Protein AF-A0A0F8YRU9-F1 (afdb_monomer)

Foldseek 3Di:
DDDDDDDPPPDDCVQKAKEWAPVVQVVLLVVVVVPDQPVHDDPVVPPPWDDDPNHTYDYDHVLCDADCVPAGRIHIDIDRCVQKDKAWDPVQDFDKDDWDDDPPDPPDTDIDTDTDMDIGGDDDDD

pLDDT: mean 72.95, std 13.26, range [42.62, 92.25]

Nearest PDB structures (foldseek):
  8ckk-assembly1_A  TM=3.551E-01  e=5.745E+00  Homo sapiens
  5tqh-assembly1_C  TM=1.933E-01  e=3.061E+00  Homo sapiens

Radius of gyration: 21.28 Å; Cα contacts (8 Å, |Δi|>4): 158; chains: 1; bounding box: 52×38×58 Å

Secondary structure (DSSP, 8-state):
---------TT-GGGEEEEE-HHHHHHHHHHHHHS--SS---GGGGSSS-EETTEEEEE-GGGGS-BTTTTBSS-EEEEETTSEEEEE-GGGS-EEPPPEEPTT-TT-EE--EE--EEEEE-----

Organism: NCBI:txid412755

Mean predicted aligned error: 13.61 Å

Structure (mmCIF, N/CA/C/O backbone):
data_AF-A0A0F8YRU9-F1
#
_entry.id   AF-A0A0F8YRU9-F1
#
loop_
_atom_site.group_PDB
_atom_site.id
_atom_site.type_symbol
_atom_site.label_atom_id
_at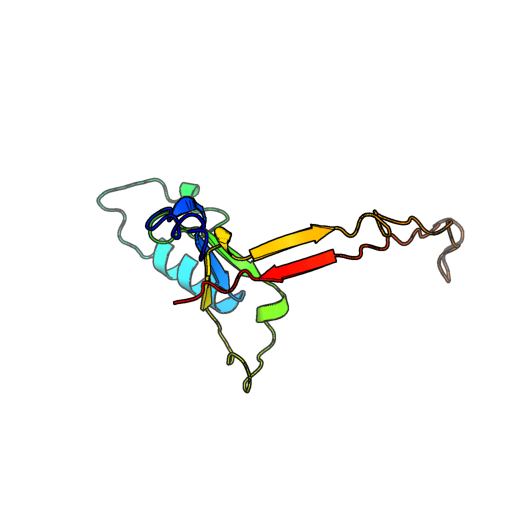om_site.label_alt_id
_atom_site.label_comp_id
_atom_site.label_asym_id
_atom_site.label_entity_id
_atom_site.label_seq_id
_atom_site.pdbx_PDB_ins_code
_atom_site.Cartn_x
_atom_site.Cartn_y
_atom_site.Cartn_z
_atom_site.occupancy
_atom_site.B_iso_or_equiv
_atom_site.auth_seq_id
_atom_site.auth_comp_id
_atom_site.auth_asym_id
_atom_site.auth_atom_id
_atom_site.pdbx_PDB_model_num
ATOM 1 N N . PRO A 1 1 ? -13.200 -18.827 -34.291 1.00 43.75 1 PRO A N 1
ATOM 2 C CA . PRO A 1 1 ? -13.722 -19.565 -33.114 1.00 43.75 1 PRO A CA 1
ATOM 3 C C . PRO A 1 1 ? -13.228 -18.870 -31.842 1.00 43.75 1 PRO A C 1
ATOM 5 O O . PRO A 1 1 ? -12.025 -18.674 -31.701 1.00 43.75 1 PRO A O 1
ATOM 8 N N . ILE A 1 2 ? -14.139 -18.414 -30.981 1.00 42.75 2 ILE A N 1
ATOM 9 C CA . ILE A 1 2 ? -13.784 -17.777 -29.705 1.00 42.75 2 ILE A CA 1
ATOM 10 C C . ILE A 1 2 ? -13.269 -18.884 -28.785 1.00 42.75 2 ILE A C 1
ATOM 12 O O . ILE A 1 2 ? -14.004 -19.816 -28.476 1.00 42.75 2 ILE A O 1
ATOM 16 N N . ILE A 1 3 ? -11.990 -18.820 -28.413 1.00 47.84 3 ILE A N 1
ATOM 17 C CA . ILE A 1 3 ? -11.388 -19.746 -27.450 1.00 47.84 3 ILE A CA 1
ATOM 18 C C . ILE A 1 3 ? -11.845 -19.285 -26.062 1.00 47.84 3 ILE A C 1
ATOM 20 O O . ILE A 1 3 ? -11.471 -18.177 -25.666 1.00 47.84 3 ILE A O 1
ATOM 24 N N . PRO A 1 4 ? -12.624 -20.080 -25.308 1.00 44.66 4 PRO A N 1
ATOM 25 C CA . PRO A 1 4 ? -12.978 -19.726 -23.942 1.00 44.66 4 PRO A CA 1
ATOM 26 C C . PRO A 1 4 ? -11.694 -19.720 -23.108 1.00 44.66 4 PRO A C 1
ATOM 28 O O . PRO A 1 4 ? -11.068 -20.763 -22.908 1.00 44.66 4 PRO A O 1
ATOM 31 N N . ARG A 1 5 ? -11.254 -18.544 -22.650 1.00 58.16 5 ARG A N 1
ATOM 32 C CA . ARG A 1 5 ? -10.272 -18.469 -21.562 1.00 58.16 5 ARG A CA 1
ATOM 33 C C . ARG A 1 5 ? -11.004 -18.673 -20.244 1.00 58.16 5 ARG A C 1
ATOM 35 O O . ARG A 1 5 ? -12.179 -18.338 -20.132 1.00 58.16 5 ARG A O 1
ATOM 42 N N . LYS A 1 6 ? -10.292 -19.278 -19.289 1.00 49.91 6 LYS A N 1
ATOM 43 C CA . LYS A 1 6 ? -10.778 -19.638 -17.955 1.00 49.91 6 LYS A CA 1
ATOM 44 C C . LYS A 1 6 ? -11.600 -18.483 -17.376 1.00 49.91 6 LYS A C 1
ATOM 46 O O . LYS A 1 6 ? -11.040 -17.427 -17.104 1.00 49.91 6 LYS A O 1
ATOM 51 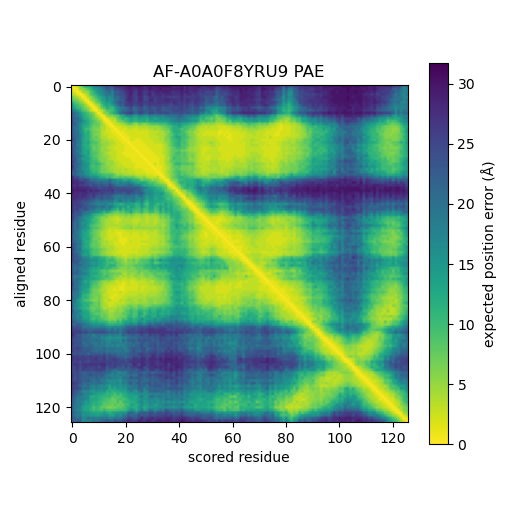N N . VAL A 1 7 ? -12.903 -18.725 -17.245 1.00 51.38 7 VAL A N 1
ATOM 52 C CA . VAL A 1 7 ? -13.850 -17.867 -16.533 1.00 51.38 7 VAL A CA 1
ATOM 53 C C . VAL A 1 7 ? -13.267 -17.595 -15.153 1.00 51.38 7 VAL A C 1
ATOM 55 O O . VAL A 1 7 ? -12.739 -18.517 -14.520 1.00 51.38 7 VAL A O 1
ATOM 58 N N . ASP A 1 8 ? -13.300 -16.327 -14.759 1.00 53.22 8 ASP A N 1
ATOM 59 C CA . ASP A 1 8 ? -12.801 -15.807 -13.494 1.00 53.22 8 ASP A CA 1
ATOM 60 C C . ASP A 1 8 ? -13.057 -16.792 -12.354 1.00 53.22 8 ASP A C 1
ATOM 62 O O . ASP A 1 8 ? -14.163 -17.310 -12.203 1.00 53.22 8 ASP A O 1
ATOM 66 N N . ASN A 1 9 ? -12.016 -17.103 -11.577 1.00 53.78 9 ASN A N 1
ATOM 67 C CA . ASN A 1 9 ? -12.139 -17.990 -10.424 1.00 53.78 9 ASN A CA 1
ATOM 68 C C . ASN A 1 9 ? -13.140 -17.316 -9.461 1.00 53.78 9 ASN A C 1
ATOM 70 O O . ASN A 1 9 ? -12.768 -16.315 -8.846 1.00 53.78 9 ASN A O 1
ATOM 74 N N . PRO A 1 10 ? -14.396 -17.791 -9.327 1.00 52.44 10 PRO A N 1
ATOM 75 C CA . PRO A 1 10 ? -15.474 -16.922 -8.852 1.00 52.44 10 PRO A CA 1
ATOM 76 C C . PRO A 1 10 ? -15.343 -16.518 -7.381 1.00 52.44 10 PRO A C 1
ATOM 78 O O . PRO A 1 10 ? -16.050 -15.630 -6.919 1.00 52.44 10 PRO A O 1
ATOM 81 N N . THR A 1 11 ? -14.473 -17.170 -6.611 1.00 55.56 11 THR A N 1
ATOM 82 C CA . THR A 1 11 ? -14.506 -17.080 -5.149 1.00 55.56 11 THR A CA 1
ATOM 83 C C . THR A 1 11 ? -13.171 -17.471 -4.525 1.00 55.56 11 THR A C 1
ATOM 85 O O . THR A 1 11 ? -13.101 -18.426 -3.752 1.00 55.56 11 THR A O 1
ATOM 88 N N . ASN A 1 12 ? -12.093 -16.747 -4.829 1.00 57.72 12 ASN A N 1
ATOM 89 C CA . ASN A 1 12 ? -10.917 -16.790 -3.963 1.00 57.72 12 ASN A CA 1
ATOM 90 C C . ASN A 1 12 ? -10.726 -15.456 -3.234 1.00 57.72 12 ASN A C 1
ATOM 92 O O . ASN A 1 12 ? -9.926 -14.611 -3.629 1.00 57.72 12 ASN A O 1
ATOM 96 N N . MET A 1 13 ? -11.457 -15.280 -2.125 1.00 60.78 13 MET A N 1
ATOM 97 C CA . MET A 1 13 ? -11.299 -14.114 -1.241 1.00 60.78 13 MET A CA 1
ATOM 98 C C . MET A 1 13 ? -9.858 -13.971 -0.719 1.00 60.78 13 MET A C 1
ATOM 100 O O . MET A 1 13 ? -9.468 -12.880 -0.305 1.00 60.78 13 MET A O 1
ATOM 104 N N . HIS A 1 14 ? -9.031 -15.026 -0.789 1.00 66.56 14 HIS A N 1
ATOM 105 C CA . HIS A 1 14 ? -7.626 -14.964 -0.387 1.00 66.56 14 HIS A CA 1
ATOM 106 C C . HIS A 1 14 ? -6.775 -14.003 -1.224 1.00 66.56 14 HIS A C 1
ATOM 108 O O . HIS A 1 14 ? -5.741 -13.568 -0.713 1.00 66.56 14 HIS A O 1
ATOM 114 N N . ASN A 1 15 ? -7.192 -13.626 -2.439 1.00 78.38 15 ASN A N 1
ATOM 115 C CA . ASN A 1 15 ? -6.465 -12.672 -3.289 1.00 78.38 15 ASN A CA 1
ATOM 116 C C . ASN A 1 15 ? -7.080 -11.269 -3.303 1.00 78.38 15 ASN A C 1
ATOM 118 O O . ASN A 1 15 ? -6.526 -10.355 -3.911 1.00 78.38 15 ASN A O 1
ATOM 122 N N . PHE A 1 16 ? -8.172 -11.054 -2.571 1.00 84.38 16 PHE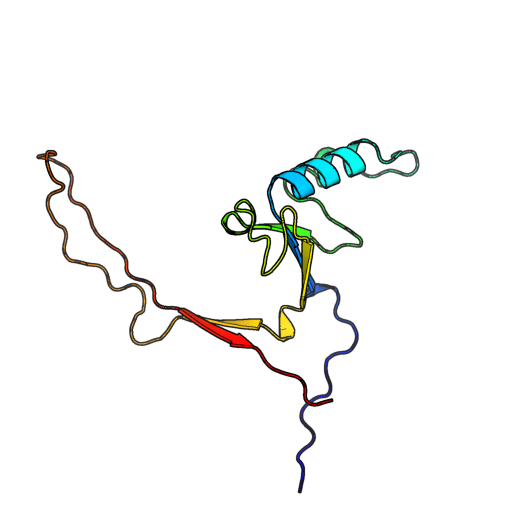 A N 1
ATOM 123 C CA . PHE A 1 16 ? -8.717 -9.720 -2.375 1.00 84.38 16 PHE A CA 1
ATOM 124 C C . PHE A 1 16 ? -7.926 -8.970 -1.301 1.00 84.38 16 PHE A C 1
ATOM 126 O O . PHE A 1 16 ? -7.501 -9.561 -0.304 1.00 84.38 16 PHE A O 1
ATOM 133 N N . ARG A 1 17 ? -7.693 -7.673 -1.490 1.00 87.00 17 ARG A N 1
ATOM 134 C CA . ARG A 1 17 ? -6.984 -6.813 -0.532 1.00 87.00 17 ARG A CA 1
ATOM 135 C C . ARG A 1 17 ? -7.683 -5.465 -0.433 1.00 87.00 17 ARG A C 1
ATOM 137 O O . ARG A 1 17 ? -8.127 -4.925 -1.444 1.00 87.00 17 ARG A O 1
ATOM 144 N N . PHE A 1 18 ? -7.744 -4.918 0.780 1.00 90.69 18 PHE A N 1
ATOM 145 C CA . PHE A 1 18 ? -8.191 -3.545 0.985 1.00 90.69 18 PHE A CA 1
ATOM 146 C C . PHE A 1 18 ? -6.991 -2.604 1.068 1.00 90.69 18 PHE A C 1
ATOM 148 O O . PHE A 1 18 ? -6.011 -2.923 1.737 1.00 90.69 18 PHE A O 1
ATOM 155 N N . PHE A 1 19 ? -7.076 -1.440 0.435 1.00 91.06 19 PHE A N 1
ATOM 156 C CA . PHE A 1 19 ? -6.060 -0.392 0.465 1.00 91.06 19 PHE A CA 1
ATOM 157 C C . PHE A 1 19 ? -6.687 0.913 0.931 1.00 91.06 19 PHE A C 1
ATOM 159 O O . PHE A 1 19 ? -7.752 1.302 0.456 1.00 91.06 19 PHE A O 1
ATOM 166 N N . THR A 1 20 ? -6.038 1.582 1.877 1.00 92.25 20 THR A N 1
ATOM 167 C CA . THR A 1 20 ? -6.591 2.786 2.496 1.00 92.25 20 THR A CA 1
ATOM 168 C C . THR A 1 20 ? -5.501 3.702 3.041 1.00 92.25 20 THR A C 1
ATOM 170 O O . THR A 1 20 ? -4.333 3.319 3.173 1.00 92.25 20 THR A O 1
ATOM 173 N N . ASN A 1 21 ? -5.897 4.919 3.396 1.00 91.75 21 ASN A N 1
ATOM 174 C CA . ASN A 1 21 ? -5.043 5.896 4.056 1.00 91.75 21 ASN A CA 1
ATOM 175 C C . ASN A 1 21 ? -4.853 5.631 5.570 1.00 91.75 21 ASN A C 1
ATOM 177 O O . ASN A 1 21 ? -5.442 4.720 6.165 1.00 91.75 21 ASN A O 1
ATOM 181 N N . ALA A 1 22 ? -4.004 6.430 6.221 1.00 89.81 22 ALA A N 1
ATOM 182 C CA . ALA A 1 22 ? -3.691 6.274 7.641 1.00 89.81 22 ALA A CA 1
ATOM 183 C C . ALA A 1 22 ? -4.888 6.558 8.566 1.00 89.81 22 ALA A C 1
ATOM 185 O O . ALA A 1 22 ? -5.016 5.906 9.608 1.00 89.81 22 ALA A O 1
ATOM 186 N N . ALA A 1 23 ? -5.746 7.519 8.207 1.00 89.88 23 ALA A N 1
ATOM 187 C CA . ALA A 1 23 ? -6.880 7.943 9.025 1.00 89.88 23 ALA A CA 1
ATOM 188 C C . ALA A 1 23 ? -7.917 6.820 9.155 1.00 89.88 23 ALA A C 1
ATOM 190 O O . ALA A 1 23 ? -8.230 6.386 10.268 1.00 89.88 23 ALA A O 1
ATOM 191 N N . ILE A 1 24 ? -8.354 6.258 8.028 1.00 88.62 24 ILE A N 1
ATOM 192 C CA . ILE A 1 24 ? -9.288 5.130 7.995 1.00 88.62 24 ILE A CA 1
ATOM 193 C C . ILE A 1 24 ? -8.691 3.902 8.679 1.00 88.62 24 ILE A C 1
ATOM 195 O O . ILE A 1 24 ? -9.358 3.281 9.506 1.00 88.62 24 ILE A O 1
ATOM 199 N N . ARG A 1 25 ? -7.412 3.577 8.436 1.00 87.62 25 ARG A N 1
ATOM 200 C CA . ARG A 1 25 ? -6.761 2.446 9.118 1.00 87.62 25 ARG A CA 1
ATOM 201 C C . ARG A 1 25 ? -6.761 2.615 10.639 1.00 87.62 25 ARG A C 1
ATOM 203 O O . ARG A 1 25 ? -6.993 1.647 11.364 1.00 87.62 25 ARG A O 1
ATOM 210 N N . ARG A 1 26 ? -6.511 3.828 11.144 1.00 87.50 26 ARG A N 1
ATOM 211 C CA . ARG A 1 26 ? -6.571 4.125 12.584 1.00 87.50 26 ARG A CA 1
ATOM 212 C C . ARG A 1 26 ? -7.988 3.954 13.127 1.00 87.50 26 ARG A C 1
ATOM 214 O O . ARG A 1 26 ? -8.146 3.362 14.192 1.00 87.50 26 ARG A O 1
ATOM 221 N N . ASN A 1 27 ? -8.993 4.415 12.388 1.00 88.00 27 ASN A N 1
ATOM 222 C CA . ASN A 1 27 ? -10.395 4.282 12.773 1.00 88.00 27 ASN A CA 1
ATOM 223 C C . ASN A 1 27 ? -10.833 2.812 12.811 1.00 88.00 27 ASN A C 1
ATOM 225 O O . ASN A 1 27 ? -11.401 2.386 13.811 1.00 88.00 27 ASN A O 1
ATOM 229 N N . ILE A 1 28 ? -10.483 2.010 11.798 1.00 86.12 28 ILE A N 1
ATOM 230 C CA . ILE A 1 28 ? -10.758 0.563 11.767 1.00 86.12 28 ILE A CA 1
ATOM 231 C C . ILE A 1 28 ? -10.090 -0.139 12.953 1.00 86.12 28 ILE A C 1
ATOM 233 O O . ILE A 1 28 ? -10.743 -0.899 13.661 1.00 86.12 28 ILE A O 1
ATOM 237 N N . ASN A 1 29 ? -8.821 0.160 13.239 1.00 81.06 29 ASN A N 1
ATOM 238 C CA . ASN A 1 29 ? -8.147 -0.375 14.426 1.00 81.06 29 ASN A CA 1
ATOM 239 C C . ASN A 1 29 ? -8.848 0.034 15.731 1.00 81.06 29 ASN A C 1
ATOM 241 O O . ASN A 1 29 ? -8.941 -0.760 16.665 1.00 81.06 29 ASN A O 1
ATOM 245 N N . GLY A 1 30 ? -9.346 1.269 15.807 1.00 81.50 30 GLY A N 1
ATOM 246 C CA . GLY A 1 30 ? -10.139 1.747 16.937 1.00 81.50 30 GLY A CA 1
ATOM 247 C C . GLY A 1 30 ? -11.461 0.993 17.095 1.00 81.50 30 GLY A C 1
ATOM 248 O O . GLY A 1 30 ? -11.839 0.677 18.220 1.00 81.50 30 GLY A O 1
ATOM 249 N N . LEU A 1 31 ? -12.140 0.674 15.990 1.00 82.06 31 LEU A N 1
ATOM 250 C CA . LEU A 1 31 ? -13.374 -0.116 15.982 1.00 82.06 31 LEU A CA 1
ATOM 251 C C . LEU A 1 31 ? -13.119 -1.567 16.393 1.00 82.06 31 LEU A C 1
ATOM 253 O O . LEU A 1 31 ? -13.840 -2.081 17.238 1.00 82.06 31 LEU A O 1
ATOM 257 N N . LEU A 1 32 ? -12.061 -2.195 15.874 1.00 76.62 32 LEU A N 1
ATOM 258 C CA . LEU A 1 32 ? -11.672 -3.557 16.252 1.00 76.62 32 LEU A CA 1
ATOM 259 C C . LEU A 1 32 ? -11.352 -3.658 17.747 1.00 76.62 32 LEU A C 1
ATOM 261 O O . LEU A 1 32 ? -11.828 -4.565 18.418 1.00 76.62 32 LEU A O 1
ATOM 265 N N . ARG A 1 33 ? -10.635 -2.676 18.307 1.00 73.69 33 ARG A N 1
ATOM 266 C CA . ARG A 1 33 ? -10.372 -2.605 19.757 1.00 73.69 33 ARG A CA 1
ATOM 267 C C . ARG A 1 33 ? -11.628 -2.455 20.611 1.00 73.69 33 ARG A C 1
ATOM 269 O O . ARG A 1 33 ? -11.597 -2.792 21.787 1.00 73.69 33 ARG A O 1
ATOM 276 N N . LYS A 1 34 ? -12.691 -1.878 20.050 1.0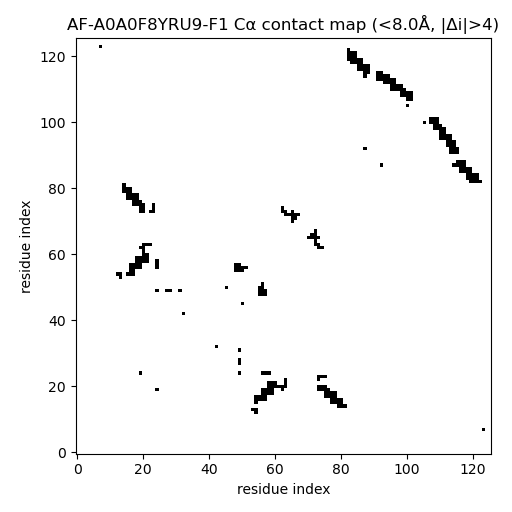0 76.81 34 LYS A N 1
ATOM 277 C CA . LYS A 1 34 ? -13.984 -1.699 20.721 1.00 76.81 34 LYS A CA 1
ATOM 278 C C . LYS A 1 34 ? -14.956 -2.845 20.439 1.00 76.81 34 LYS A C 1
ATOM 280 O O . LYS A 1 34 ? -16.031 -2.852 21.034 1.00 76.81 34 LYS A O 1
ATOM 285 N N . SER A 1 35 ? -14.623 -3.766 19.531 1.00 70.69 35 SER A N 1
ATOM 286 C CA . SER A 1 35 ? -15.460 -4.934 19.275 1.00 70.69 35 SER A CA 1
ATOM 287 C C . SER A 1 35 ? -15.429 -5.843 20.505 1.00 70.69 35 SER A C 1
ATOM 289 O O . SER A 1 35 ? -14.365 -6.116 21.054 1.00 70.69 35 SER A O 1
ATOM 291 N N . ASP A 1 36 ? -16.615 -6.190 21.005 1.00 60.28 36 ASP A N 1
ATOM 292 C CA . ASP A 1 36 ? -16.792 -6.920 22.261 1.00 60.28 36 ASP A CA 1
ATOM 293 C C . ASP A 1 36 ? -16.320 -8.373 22.084 1.00 60.28 36 ASP A C 1
ATOM 295 O O . ASP A 1 36 ? -16.941 -9.161 21.373 1.00 60.28 36 ASP A O 1
ATOM 299 N N . ASP A 1 37 ? -15.207 -8.714 22.732 1.00 59.00 37 ASP A N 1
ATOM 300 C CA . ASP A 1 37 ? -14.468 -9.976 22.585 1.00 59.00 37 ASP A C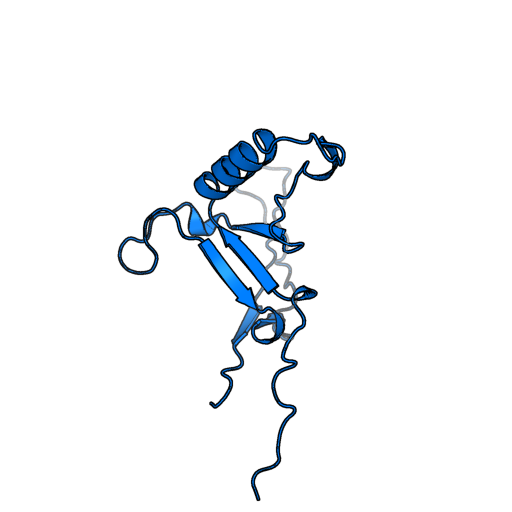A 1
ATOM 301 C C . ASP A 1 37 ? -15.056 -11.120 23.446 1.00 59.00 37 ASP A C 1
ATOM 303 O O . ASP A 1 37 ? -14.377 -12.096 23.769 1.00 59.00 37 ASP A O 1
ATOM 307 N N . ARG A 1 38 ? -16.338 -11.030 23.849 1.00 56.97 38 ARG A N 1
ATOM 308 C CA . ARG A 1 38 ? -17.031 -12.028 24.703 1.00 56.97 38 ARG A CA 1
ATOM 309 C C . ARG A 1 38 ? -17.103 -13.444 24.112 1.00 56.97 38 ARG A C 1
ATOM 311 O O . ARG A 1 38 ? -17.526 -14.367 24.803 1.00 56.97 38 ARG A O 1
ATOM 318 N N . ILE A 1 39 ? -16.680 -13.631 22.867 1.00 51.84 39 ILE A N 1
ATOM 319 C CA . ILE A 1 39 ? -16.499 -14.923 22.200 1.00 51.84 39 ILE A CA 1
ATOM 320 C C . ILE A 1 39 ? -15.143 -14.827 21.487 1.00 51.84 39 ILE A C 1
ATOM 322 O O . ILE A 1 39 ? -15.057 -14.307 20.382 1.00 51.84 39 ILE A O 1
ATOM 326 N N . GLY A 1 40 ? -14.067 -15.174 22.193 1.00 46.00 40 GLY A N 1
ATOM 327 C CA . GLY A 1 40 ? -12.783 -14.499 21.989 1.00 46.00 40 GLY A CA 1
ATOM 328 C C . GLY A 1 40 ? -11.976 -14.817 20.727 1.00 46.00 40 GLY A C 1
ATOM 329 O O . GLY A 1 40 ? -12.138 -15.853 20.088 1.00 46.00 40 GLY A O 1
ATOM 330 N N . SER A 1 41 ? -10.980 -13.964 20.471 1.00 49.38 41 SER A N 1
ATOM 331 C CA . SER A 1 41 ? -9.585 -14.370 20.254 1.00 49.38 41 SER A CA 1
ATOM 332 C C . SER A 1 41 ? -8.658 -13.183 20.538 1.00 49.38 41 SER A C 1
ATOM 334 O O . SER A 1 41 ? -8.871 -12.115 19.977 1.00 49.38 41 SER A O 1
ATOM 336 N N . ASP A 1 42 ? -7.623 -13.420 21.347 1.00 51.78 42 ASP A N 1
ATOM 337 C CA . ASP A 1 42 ? -6.495 -12.542 21.695 1.00 51.78 42 ASP A CA 1
ATOM 338 C C . ASP A 1 42 ? -6.314 -11.260 20.843 1.00 51.78 42 ASP A C 1
ATOM 340 O O . ASP A 1 42 ? -5.951 -11.308 19.662 1.00 51.78 42 ASP A O 1
ATOM 344 N N . LEU A 1 43 ? -6.474 -10.099 21.494 1.00 54.41 43 LEU A N 1
ATOM 345 C CA . LEU A 1 43 ? -6.224 -8.749 20.969 1.00 54.41 43 LEU A CA 1
ATOM 346 C C . LEU A 1 43 ? -4.827 -8.585 20.335 1.00 54.41 43 LEU A C 1
ATOM 348 O O . LEU A 1 43 ? -4.647 -7.726 19.465 1.00 54.41 43 LEU A O 1
ATOM 352 N N . ALA A 1 44 ? -3.838 -9.401 20.723 1.00 54.41 44 ALA A N 1
ATOM 353 C CA . ALA A 1 44 ? -2.502 -9.388 20.131 1.00 54.41 44 ALA A CA 1
ATOM 354 C C . ALA A 1 44 ? -2.483 -9.867 18.668 1.00 54.41 44 ALA A C 1
ATOM 356 O O . ALA A 1 44 ? -1.616 -9.442 17.901 1.00 54.41 44 ALA A O 1
ATOM 357 N N . LYS A 1 45 ? -3.462 -10.676 18.236 1.00 54.91 45 LYS A N 1
ATOM 358 C CA . LYS A 1 45 ? -3.575 -11.172 16.851 1.00 54.91 45 LYS A CA 1
ATOM 359 C C . LYS A 1 45 ? -3.878 -10.063 15.838 1.00 54.91 45 LYS A C 1
ATOM 361 O O . LYS A 1 45 ? -3.554 -10.198 14.660 1.00 54.91 45 LYS A O 1
ATOM 366 N N . TYR A 1 46 ? -4.457 -8.952 16.291 1.00 54.69 46 TYR A N 1
ATOM 367 C CA . TYR A 1 46 ? -4.739 -7.773 15.465 1.00 54.69 46 TYR A CA 1
ATOM 368 C C . TYR A 1 46 ? -3.610 -6.732 15.504 1.00 54.69 46 TYR A C 1
ATOM 370 O O . TYR A 1 46 ? -3.738 -5.644 14.936 1.00 54.69 46 TYR A O 1
ATOM 378 N N . SER A 1 47 ? -2.495 -7.034 16.180 1.00 57.03 47 SER A N 1
ATOM 379 C CA . SER A 1 47 ? -1.352 -6.131 16.251 1.00 57.03 47 SER A CA 1
ATOM 380 C C . SER A 1 47 ? -0.652 -6.057 14.897 1.00 57.03 47 SER A C 1
ATOM 382 O O . SER A 1 47 ? -0.090 -7.028 14.398 1.00 57.03 47 SER A O 1
ATOM 384 N N . GLY A 1 48 ? -0.692 -4.876 14.286 1.00 64.38 48 GLY A N 1
ATOM 385 C CA . GLY A 1 48 ? 0.077 -4.557 13.088 1.00 64.38 48 GLY A CA 1
ATOM 386 C C . GLY A 1 48 ? -0.752 -4.442 11.814 1.00 64.38 48 GLY A C 1
ATOM 387 O O . GLY A 1 48 ? -0.498 -3.515 11.050 1.00 64.38 48 GLY A O 1
ATOM 388 N N . VAL A 1 49 ? -1.777 -5.268 11.578 1.00 75.25 49 VAL A N 1
ATOM 389 C CA . VAL A 1 49 ? -2.618 -5.179 10.364 1.00 75.25 49 VAL A CA 1
ATOM 390 C C . VAL A 1 49 ? -4.085 -5.476 10.702 1.00 75.25 49 VAL A C 1
ATOM 392 O O . VAL A 1 49 ? -4.374 -6.582 11.153 1.00 75.25 49 VAL A O 1
ATOM 395 N N . PRO A 1 50 ? -5.021 -4.528 10.489 1.00 78.94 50 PRO A N 1
ATOM 396 C CA . PRO A 1 50 ? -6.440 -4.810 10.658 1.00 78.94 50 PRO A CA 1
ATOM 397 C C . PRO A 1 50 ? -6.923 -5.792 9.587 1.00 78.94 50 PRO A C 1
ATOM 399 O O . PRO A 1 50 ? -6.605 -5.636 8.408 1.00 78.94 50 PRO A O 1
ATOM 402 N N . PHE A 1 51 ? -7.725 -6.773 9.995 1.00 79.12 51 PHE A N 1
ATOM 403 C CA . PHE A 1 51 ? -8.390 -7.712 9.093 1.00 79.12 51 PHE A CA 1
ATOM 404 C C . PHE A 1 51 ? -9.900 -7.508 9.150 1.00 79.12 51 PHE A C 1
ATOM 406 O O . PHE A 1 51 ? -10.465 -7.306 10.223 1.00 79.12 51 PHE A O 1
ATOM 413 N N . TYR A 1 52 ? -10.556 -7.617 7.999 1.00 77.44 52 TYR A N 1
ATOM 414 C CA . TYR A 1 52 ? -12.009 -7.652 7.883 1.00 77.44 52 TYR A CA 1
ATOM 415 C C . TYR A 1 52 ? -12.408 -8.889 7.079 1.00 77.44 52 TYR A C 1
ATOM 417 O O . TYR A 1 52 ? -11.941 -9.063 5.958 1.00 77.44 52 TYR A O 1
ATOM 425 N N . GLN A 1 53 ? -13.214 -9.782 7.665 1.00 76.88 53 GLN A N 1
ATOM 426 C CA . GLN A 1 53 ? -13.616 -11.059 7.044 1.00 76.88 53 GLN A CA 1
ATOM 427 C C . GLN A 1 53 ? -12.435 -11.890 6.494 1.00 76.88 53 GLN A C 1
ATOM 429 O O . GLN A 1 53 ? -12.522 -12.512 5.440 1.00 76.88 53 GLN A O 1
ATOM 434 N N . GLY A 1 54 ? -11.296 -11.878 7.194 1.00 75.25 54 GLY A N 1
ATOM 435 C CA . GLY A 1 54 ? -10.080 -12.586 6.769 1.00 75.25 54 GLY A CA 1
ATOM 436 C C . GLY A 1 54 ? -9.261 -11.882 5.676 1.00 75.25 54 GLY A C 1
ATOM 437 O O . GLY A 1 54 ? -8.195 -12.375 5.313 1.00 75.25 54 GLY A O 1
ATOM 438 N N . ILE A 1 55 ? -9.700 -10.716 5.193 1.00 83.06 55 ILE A N 1
ATOM 439 C CA . ILE A 1 55 ? -8.983 -9.893 4.214 1.00 83.06 55 ILE A CA 1
ATOM 440 C C . ILE A 1 55 ? -8.185 -8.804 4.947 1.00 83.06 55 ILE A C 1
ATOM 442 O O . ILE A 1 55 ? -8.759 -8.079 5.768 1.00 83.06 55 ILE A O 1
ATOM 446 N N . PRO A 1 56 ? -6.878 -8.643 4.672 1.00 85.62 56 PRO A N 1
ATOM 447 C CA . PRO A 1 56 ? -6.085 -7.593 5.295 1.00 85.62 56 PRO A CA 1
ATOM 448 C C . PRO A 1 56 ? -6.409 -6.215 4.708 1.00 85.62 56 PRO A C 1
ATOM 450 O O . PRO A 1 56 ? -6.568 -6.049 3.494 1.00 85.62 56 PRO A O 1
ATOM 453 N N . VAL A 1 57 ? -6.425 -5.218 5.589 1.00 88.12 57 VAL A N 1
ATOM 454 C CA . VAL A 1 57 ? -6.514 -3.799 5.248 1.00 88.12 57 VAL A CA 1
ATOM 455 C C . VAL A 1 57 ? -5.116 -3.189 5.291 1.00 88.12 57 VAL A C 1
ATOM 457 O O . VAL A 1 57 ? -4.501 -3.025 6.348 1.00 88.12 57 VAL A O 1
ATOM 460 N N . LEU A 1 58 ? -4.606 -2.863 4.110 1.00 89.25 58 LEU A N 1
ATOM 461 C CA . LEU A 1 58 ? -3.267 -2.354 3.873 1.00 89.25 58 LEU A CA 1
ATOM 462 C C . LEU A 1 58 ? -3.259 -0.828 3.819 1.00 89.25 58 LEU A C 1
ATOM 464 O O . LEU A 1 58 ? -4.181 -0.176 3.331 1.00 89.25 58 LEU A O 1
ATOM 468 N N . TYR A 1 59 ? -2.168 -0.264 4.319 1.00 89.94 59 TYR A N 1
ATOM 469 C CA . TYR A 1 59 ? -1.922 1.168 4.284 1.00 89.94 59 TYR A CA 1
ATOM 470 C C . TYR A 1 59 ? -1.110 1.550 3.053 1.00 89.94 59 TYR A C 1
ATOM 472 O O . TYR A 1 59 ? -0.074 0.939 2.789 1.00 89.94 59 TYR A O 1
ATOM 480 N N . VAL A 1 60 ? -1.542 2.603 2.363 1.00 89.19 60 VAL A N 1
ATOM 481 C CA . VAL A 1 60 ? -0.830 3.184 1.223 1.00 89.19 60 VAL A CA 1
ATOM 482 C C . VAL A 1 60 ? -0.593 4.665 1.495 1.00 89.19 60 VAL A C 1
ATOM 484 O O . VAL A 1 60 ? -1.538 5.434 1.644 1.00 89.19 60 VAL A O 1
ATOM 487 N N . GLN A 1 61 ? 0.676 5.077 1.541 1.00 87.75 61 GLN A N 1
ATOM 488 C CA . GLN A 1 61 ? 1.050 6.460 1.861 1.00 87.75 61 GLN A CA 1
ATOM 489 C C . GLN A 1 61 ? 0.520 7.474 0.841 1.00 87.75 61 GLN A C 1
ATOM 491 O O . GLN A 1 61 ? 0.136 8.572 1.234 1.00 87.75 61 GLN A O 1
ATOM 496 N N . ALA A 1 62 ? 0.456 7.098 -0.440 1.00 85.75 62 ALA A N 1
ATOM 497 C CA . ALA A 1 62 ? -0.068 7.955 -1.505 1.00 85.75 62 ALA A CA 1
ATOM 498 C C . ALA A 1 62 ? -1.532 8.373 -1.268 1.00 85.75 62 ALA A C 1
ATOM 500 O O . ALA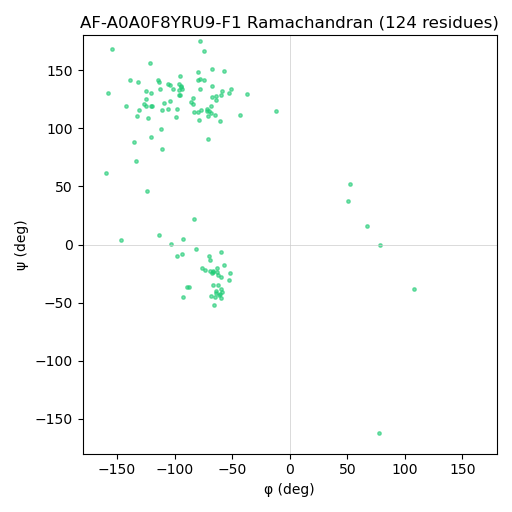 A 1 62 ? -1.921 9.465 -1.659 1.00 85.75 62 ALA A O 1
ATOM 501 N N . LEU A 1 63 ? -2.315 7.551 -0.558 1.00 87.00 63 LEU A N 1
ATOM 502 C CA . LEU A 1 63 ? -3.726 7.822 -0.264 1.00 87.00 63 LEU A CA 1
ATOM 503 C C . LEU A 1 63 ? -3.937 8.781 0.918 1.00 87.00 63 LEU A C 1
ATOM 505 O O . LEU A 1 63 ? -5.073 9.116 1.234 1.00 87.00 63 LEU A O 1
ATOM 509 N N . ASN A 1 64 ? -2.875 9.214 1.608 1.00 85.56 64 ASN A N 1
ATOM 510 C CA . ASN A 1 64 ? -3.004 10.233 2.658 1.00 85.56 64 ASN A CA 1
ATOM 511 C C . ASN A 1 64 ? -3.247 11.633 2.095 1.00 85.56 64 ASN A C 1
ATOM 513 O O . ASN A 1 64 ? -3.711 12.505 2.826 1.00 85.56 64 ASN A O 1
ATOM 517 N N . THR A 1 65 ? -2.884 11.860 0.834 1.00 85.44 65 THR A N 1
ATOM 518 C CA . THR A 1 65 ? -3.142 13.127 0.161 1.00 85.44 65 THR A CA 1
ATOM 519 C C . THR A 1 65 ? -4.544 13.073 -0.422 1.00 85.44 65 THR A C 1
ATOM 521 O O . THR A 1 65 ? -4.850 12.178 -1.215 1.00 85.44 65 THR A O 1
ATOM 524 N N . ALA A 1 66 ? -5.386 14.022 -0.019 1.00 78.75 66 ALA A N 1
ATOM 525 C CA . ALA A 1 66 ? -6.723 14.162 -0.571 1.00 78.75 66 ALA A CA 1
ATOM 526 C C . ALA A 1 66 ? -6.630 14.508 -2.061 1.00 78.75 66 ALA A C 1
ATOM 528 O O . ALA A 1 66 ? -5.959 15.470 -2.435 1.00 78.75 66 ALA A O 1
ATOM 529 N N . ASP A 1 67 ? -7.327 13.733 -2.881 1.00 79.56 67 ASP A N 1
ATOM 530 C CA . ASP A 1 67 ? -7.624 14.064 -4.270 1.00 79.56 67 ASP A CA 1
ATOM 531 C C . ASP A 1 67 ? -9.143 14.092 -4.375 1.00 79.56 67 ASP A C 1
ATOM 533 O O . ASP A 1 67 ? -9.803 13.061 -4.536 1.00 79.56 67 ASP A O 1
ATOM 537 N N . THR A 1 68 ? -9.706 15.283 -4.182 1.00 79.88 68 THR A N 1
ATOM 538 C CA . THR A 1 68 ? -11.157 15.480 -4.120 1.00 79.88 68 THR A CA 1
ATOM 539 C 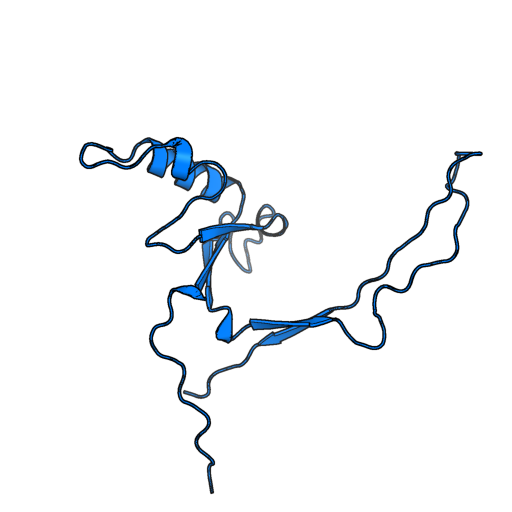C . THR A 1 68 ? -11.859 15.121 -5.418 1.00 79.88 68 THR A C 1
ATOM 541 O O . THR A 1 68 ? -13.040 14.786 -5.373 1.00 79.88 68 THR A O 1
ATOM 544 N N . ASP A 1 69 ? -11.144 15.155 -6.539 1.00 81.25 69 ASP A N 1
ATOM 545 C CA . ASP A 1 69 ? -11.727 14.959 -7.859 1.00 81.25 69 ASP A CA 1
ATOM 546 C C . ASP A 1 69 ? -11.740 13.474 -8.239 1.00 81.25 69 ASP A C 1
ATOM 548 O O . ASP A 1 69 ? -12.708 12.995 -8.830 1.00 81.25 69 ASP A O 1
ATOM 552 N N . THR A 1 70 ? -10.702 12.723 -7.857 1.00 80.75 70 THR A N 1
ATOM 553 C CA . THR A 1 70 ? -10.569 11.308 -8.235 1.00 80.75 70 THR A CA 1
ATOM 554 C C . THR A 1 70 ? -11.152 10.345 -7.199 1.00 80.75 70 THR A C 1
ATOM 556 O O . THR A 1 70 ? -11.818 9.376 -7.565 1.00 80.75 70 THR A O 1
ATOM 559 N N . TYR A 1 71 ? -10.876 10.548 -5.906 1.00 78.62 71 TYR A N 1
ATOM 560 C CA . TYR A 1 71 ? -11.187 9.543 -4.875 1.00 78.62 71 TYR A CA 1
ATOM 561 C C . TYR A 1 71 ? -11.574 10.100 -3.496 1.00 78.62 71 TYR A C 1
ATOM 563 O O . TYR A 1 71 ? -11.810 9.332 -2.560 1.00 78.62 71 TYR A O 1
ATOM 571 N N . GLY A 1 72 ? -11.676 11.418 -3.355 1.00 84.94 72 GLY A N 1
ATOM 572 C CA . GLY A 1 72 ? -12.027 12.085 -2.109 1.00 84.94 72 GLY A CA 1
ATOM 573 C C . GLY A 1 72 ? -10.879 12.163 -1.095 1.00 84.94 72 GLY A C 1
ATOM 574 O O . GLY A 1 72 ? -9.697 12.030 -1.412 1.00 84.94 72 GLY A O 1
ATOM 575 N N . THR A 1 73 ? -11.247 12.417 0.161 1.00 84.75 73 THR A N 1
ATOM 576 C CA . THR A 1 73 ? -10.296 12.661 1.263 1.00 84.75 73 THR A CA 1
ATOM 577 C C . THR A 1 73 ? -9.842 11.375 1.958 1.00 84.75 73 THR A C 1
ATOM 579 O O . THR A 1 73 ? -8.683 11.259 2.350 1.00 84.75 73 THR A O 1
ATOM 582 N N . ASP A 1 74 ? -10.741 10.398 2.099 1.00 87.38 74 ASP A N 1
ATOM 583 C CA . ASP A 1 74 ? -10.522 9.181 2.887 1.00 87.38 74 ASP A CA 1
ATOM 584 C C . ASP A 1 74 ? -10.957 7.917 2.117 1.00 87.38 74 ASP A C 1
ATOM 586 O O . ASP A 1 74 ? -11.985 7.311 2.438 1.00 87.38 74 ASP A O 1
ATOM 590 N N . PRO A 1 75 ? -10.209 7.508 1.075 1.00 89.25 75 PRO A N 1
ATOM 591 C CA . PRO A 1 75 ? -10.610 6.392 0.227 1.00 89.25 75 PRO A CA 1
ATOM 592 C C . PRO A 1 75 ? -10.344 5.026 0.878 1.00 89.25 75 PRO A C 1
ATOM 594 O O . PRO A 1 75 ? -9.293 4.803 1.487 1.00 89.25 75 PRO A O 1
ATOM 597 N N . LEU A 1 76 ? -11.266 4.083 0.654 1.00 89.94 76 LEU A N 1
ATOM 598 C CA . LEU A 1 76 ? -11.112 2.653 0.935 1.00 89.94 76 LEU A CA 1
ATOM 599 C C . LEU A 1 76 ? -11.335 1.860 -0.359 1.00 89.94 76 LEU A C 1
ATOM 601 O O . LEU A 1 76 ? -12.463 1.738 -0.833 1.00 89.94 76 LEU A O 1
ATOM 605 N N . PHE A 1 77 ? -10.266 1.295 -0.916 1.00 89.62 77 PHE A N 1
ATOM 606 C CA . PHE A 1 77 ? -10.319 0.505 -2.145 1.00 89.62 77 PHE A CA 1
ATOM 607 C C . PHE A 1 77 ? -10.278 -0.985 -1.851 1.00 89.62 77 PHE A C 1
ATOM 609 O O . PHE A 1 77 ? -9.424 -1.441 -1.097 1.00 89.62 77 PHE A O 1
ATOM 616 N N . GLY A 1 78 ? -11.160 -1.752 -2.485 1.00 88.38 78 GLY A N 1
ATOM 617 C CA . GLY A 1 78 ? -11.089 -3.208 -2.523 1.00 88.38 78 GLY A CA 1
ATOM 618 C C . GLY A 1 78 ? -10.618 -3.664 -3.897 1.00 88.38 78 GLY A C 1
ATOM 619 O O . GLY A 1 78 ? -11.302 -3.418 -4.886 1.00 88.38 78 GLY A O 1
ATOM 620 N N . ILE A 1 79 ? -9.457 -4.311 -3.963 1.00 85.12 79 ILE A N 1
ATOM 621 C CA . ILE A 1 79 ? -8.855 -4.749 -5.224 1.00 85.12 79 ILE A CA 1
ATOM 622 C C . ILE A 1 79 ? -8.683 -6.262 -5.184 1.00 85.12 79 ILE A C 1
ATOM 624 O O . ILE A 1 79 ? -8.118 -6.816 -4.237 1.00 85.12 79 ILE A O 1
ATOM 628 N N . ASN A 1 80 ? -9.144 -6.932 -6.240 1.00 84.75 80 ASN A N 1
ATOM 629 C CA . ASN A 1 80 ? -8.782 -8.319 -6.479 1.00 84.75 80 ASN A CA 1
ATOM 630 C C . ASN A 1 80 ? -7.417 -8.367 -7.181 1.00 84.75 80 ASN A C 1
ATOM 632 O O . ASN A 1 80 ? -7.277 -7.922 -8.322 1.00 84.75 80 ASN A O 1
ATOM 636 N N . MET A 1 81 ? -6.419 -8.916 -6.489 1.00 80.25 81 MET A N 1
ATOM 637 C CA . MET A 1 81 ? -5.045 -9.010 -6.983 1.00 80.25 81 MET A CA 1
ATOM 638 C C . MET A 1 81 ? -4.889 -10.015 -8.136 1.00 80.25 81 MET A C 1
ATOM 640 O O . MET A 1 81 ? -3.851 -10.008 -8.783 1.00 80.25 81 MET A O 1
ATOM 644 N N . ASP A 1 82 ? -5.906 -10.829 -8.449 1.00 78.81 82 ASP A N 1
ATOM 645 C CA . ASP A 1 82 ? -5.901 -11.699 -9.638 1.00 78.81 82 ASP A CA 1
ATOM 646 C C . ASP A 1 82 ? -5.933 -10.911 -10.961 1.00 78.81 82 ASP A C 1
ATOM 648 O O . ASP A 1 82 ? -5.513 -11.423 -12.003 1.00 78.81 82 ASP A O 1
ATOM 652 N N . TYR A 1 83 ? -6.427 -9.668 -10.930 1.00 76.69 83 TYR A N 1
ATOM 653 C CA . TYR A 1 83 ? -6.508 -8.801 -12.111 1.00 76.69 83 TYR A CA 1
ATOM 654 C C . TYR A 1 83 ? -5.361 -7.802 -12.214 1.00 76.69 83 TYR A C 1
ATOM 656 O O . TYR A 1 83 ? -5.234 -7.146 -13.248 1.00 76.69 83 TYR A O 1
ATOM 664 N N . LEU A 1 84 ? -4.550 -7.670 -11.164 1.00 74.19 84 LEU A N 1
ATOM 665 C CA . LEU A 1 84 ? -3.455 -6.713 -11.102 1.00 74.19 84 LEU A CA 1
ATOM 666 C C . LEU A 1 84 ? -2.122 -7.455 -11.101 1.00 74.19 84 LEU A C 1
ATOM 668 O O . LEU A 1 84 ? -1.642 -7.899 -10.060 1.00 74.19 84 LEU A O 1
ATOM 672 N N . ASP A 1 85 ? -1.495 -7.524 -12.270 1.00 75.94 85 ASP A N 1
ATOM 673 C CA . ASP A 1 85 ? -0.135 -8.034 -12.393 1.00 75.94 85 ASP A CA 1
ATOM 674 C C . ASP A 1 85 ? 0.860 -6.866 -12.374 1.00 75.94 85 ASP A C 1
ATOM 676 O O . ASP A 1 85 ? 0.733 -5.914 -13.149 1.00 75.94 85 ASP A O 1
ATOM 680 N N . VAL A 1 86 ? 1.883 -6.943 -11.520 1.00 75.19 86 VAL A N 1
ATOM 681 C CA . VAL A 1 86 ? 3.002 -5.990 -11.508 1.00 75.19 86 VAL A CA 1
ATOM 682 C C . VAL A 1 86 ? 4.252 -6.695 -12.016 1.00 75.19 86 VAL A C 1
ATOM 684 O O . VAL A 1 86 ? 4.693 -7.689 -11.441 1.00 75.19 86 VAL A O 1
ATOM 687 N N . TYR A 1 87 ? 4.839 -6.166 -13.085 1.00 75.00 87 TYR A N 1
ATOM 688 C CA . TYR A 1 87 ? 6.054 -6.685 -13.699 1.00 75.00 87 TYR A CA 1
ATOM 689 C C . TYR A 1 87 ? 7.203 -5.697 -13.519 1.00 75.00 87 TYR A C 1
ATOM 691 O O . TYR A 1 87 ? 7.061 -4.502 -13.774 1.00 75.00 87 TYR A O 1
ATOM 699 N N . VAL A 1 88 ? 8.368 -6.203 -13.115 1.00 73.50 88 VAL A N 1
ATOM 700 C CA . VAL A 1 88 ? 9.621 -5.443 -13.190 1.00 73.50 88 VAL A CA 1
ATOM 701 C C . VAL A 1 88 ? 10.182 -5.607 -14.597 1.00 73.50 88 VAL A C 1
ATOM 703 O O . VAL A 1 88 ? 10.329 -6.729 -15.091 1.00 73.50 88 VAL A O 1
ATOM 706 N N . SER A 1 89 ? 10.457 -4.491 -15.269 1.00 70.06 89 SER A N 1
ATOM 707 C CA . SER A 1 89 ? 10.921 -4.511 -16.654 1.00 70.06 89 SER A CA 1
ATOM 708 C C . SER A 1 89 ? 12.328 -5.092 -16.733 1.00 70.06 89 SER A C 1
ATOM 710 O O . SER A 1 89 ? 13.273 -4.515 -16.205 1.00 70.06 89 SER A O 1
ATOM 712 N N . LYS A 1 90 ? 12.483 -6.204 -17.464 1.00 65.38 90 LYS A N 1
ATOM 713 C CA . LYS A 1 90 ? 13.742 -6.966 -17.585 1.00 65.38 90 LYS A CA 1
ATOM 714 C C . LYS A 1 90 ? 14.955 -6.118 -18.000 1.00 65.38 90 LYS A C 1
ATOM 716 O O . LYS A 1 90 ? 16.076 -6.447 -17.629 1.00 65.38 90 LYS A O 1
ATOM 721 N N . ALA A 1 91 ? 14.737 -5.056 -18.778 1.00 63.34 91 ALA A N 1
ATOM 722 C CA . ALA A 1 91 ? 15.797 -4.159 -19.242 1.00 63.34 91 ALA A CA 1
ATOM 723 C C . ALA A 1 91 ? 16.297 -3.174 -18.164 1.00 63.34 91 ALA A C 1
ATOM 725 O O . ALA A 1 91 ? 17.418 -2.696 -18.276 1.00 63.34 91 ALA A O 1
ATOM 726 N N . ASN A 1 92 ? 15.510 -2.928 -17.109 1.00 59.53 92 ASN A N 1
ATOM 727 C CA . ASN A 1 92 ? 15.805 -1.986 -16.021 1.00 59.53 92 ASN A CA 1
ATOM 728 C C . ASN A 1 92 ? 15.754 -2.699 -14.662 1.00 59.53 92 ASN A C 1
ATOM 730 O O . ASN A 1 92 ? 15.149 -2.229 -13.695 1.00 59.53 92 ASN A O 1
ATOM 734 N N . ASN A 1 93 ? 16.391 -3.869 -14.601 1.00 60.56 93 ASN A N 1
ATOM 735 C CA . ASN A 1 93 ? 16.595 -4.597 -13.359 1.00 60.56 93 ASN A CA 1
ATOM 736 C C . ASN A 1 93 ? 17.625 -3.856 -12.505 1.00 60.56 93 ASN A C 1
ATOM 738 O O . ASN A 1 93 ? 18.815 -4.140 -12.617 1.00 60.56 93 ASN A O 1
ATOM 742 N N . PHE A 1 94 ? 17.167 -2.948 -11.642 1.00 65.25 94 PHE A N 1
ATOM 743 C CA . PHE A 1 94 ? 17.979 -2.433 -10.539 1.00 65.25 94 PHE A CA 1
ATOM 744 C C . PHE A 1 94 ? 19.343 -1.913 -11.006 1.00 65.25 94 PHE A C 1
ATOM 746 O O . PHE A 1 94 ? 20.389 -2.343 -10.518 1.00 65.25 94 PHE A O 1
ATOM 753 N N . VAL A 1 95 ? 19.336 -1.023 -12.002 1.00 64.38 95 VAL A N 1
ATOM 754 C CA . VAL A 1 95 ? 20.581 -0.472 -12.540 1.00 64.38 95 VAL A CA 1
ATOM 755 C C . VAL A 1 95 ? 21.202 0.408 -11.461 1.00 64.38 95 VAL A C 1
ATOM 757 O O . VAL A 1 95 ? 20.646 1.431 -11.059 1.00 64.38 95 VAL A O 1
ATOM 760 N N . VAL A 1 96 ? 22.349 -0.040 -10.960 1.00 74.88 96 VAL A N 1
ATOM 761 C CA . VAL A 1 96 ? 23.110 0.635 -9.913 1.00 74.88 96 VAL A CA 1
ATOM 762 C C . VAL A 1 96 ? 23.977 1.707 -10.567 1.00 74.88 96 VAL A C 1
ATOM 764 O O . VAL A 1 96 ? 24.813 1.399 -11.417 1.00 74.88 96 VAL A O 1
ATOM 767 N N . SER A 1 97 ? 23.799 2.971 -10.184 1.00 74.06 97 SER A N 1
ATOM 768 C CA . SER A 1 97 ? 24.680 4.040 -10.657 1.00 74.06 97 SER A CA 1
ATOM 769 C C . SER A 1 97 ? 26.092 3.867 -10.082 1.00 74.06 97 SER A C 1
ATOM 771 O O . SER A 1 97 ? 26.232 3.407 -8.947 1.00 74.06 97 SER A O 1
ATOM 773 N N . PRO A 1 98 ? 27.155 4.312 -10.774 1.00 77.94 98 PRO A N 1
ATOM 774 C CA . PRO A 1 98 ? 28.473 4.378 -10.153 1.00 77.94 98 PRO A CA 1
ATOM 775 C C . PRO A 1 98 ? 28.429 5.249 -8.879 1.00 77.94 98 PRO A C 1
ATOM 777 O O . PRO A 1 98 ? 27.625 6.191 -8.822 1.00 77.94 98 PRO A O 1
ATOM 780 N N . PRO A 1 99 ? 29.264 4.958 -7.862 1.00 79.19 99 PRO A N 1
ATOM 781 C CA . PRO A 1 99 ? 29.311 5.742 -6.633 1.00 79.19 99 PRO A CA 1
ATOM 782 C C . PRO A 1 99 ? 29.676 7.194 -6.939 1.00 79.19 99 PRO A C 1
ATOM 784 O O . PRO A 1 99 ? 30.675 7.456 -7.609 1.00 79.19 99 PRO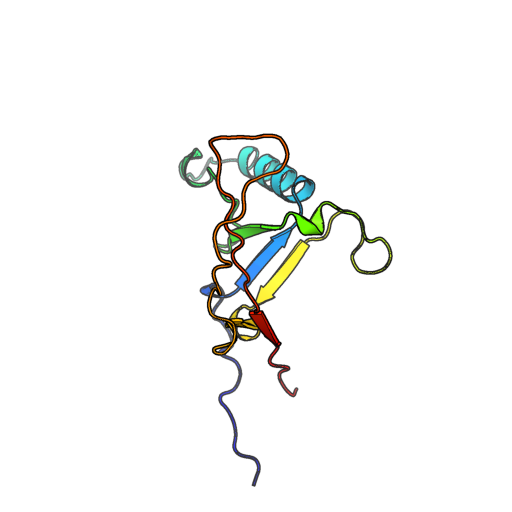 A O 1
ATOM 787 N N . LYS A 1 100 ? 28.879 8.141 -6.443 1.00 80.19 100 LYS A N 1
ATOM 788 C CA . LYS A 1 100 ? 29.174 9.574 -6.544 1.00 80.19 100 LYS A CA 1
ATOM 789 C C . LYS A 1 100 ? 29.441 10.147 -5.152 1.00 80.19 100 LYS A C 1
ATOM 791 O O . LYS A 1 100 ? 28.739 9.765 -4.209 1.00 80.19 100 LYS A O 1
ATOM 796 N N . PRO A 1 101 ? 30.433 11.040 -4.994 1.00 77.62 101 PRO A N 1
ATOM 797 C CA . PRO A 1 101 ? 30.607 11.772 -3.747 1.00 77.62 101 PRO A CA 1
ATOM 798 C C . PRO A 1 101 ? 29.329 12.562 -3.464 1.00 77.62 101 PRO A C 1
ATOM 800 O O . PRO A 1 101 ? 28.765 13.189 -4.362 1.00 77.62 101 PRO A O 1
ATOM 803 N N . ARG A 1 102 ? 28.829 12.467 -2.233 1.00 71.62 102 ARG A N 1
ATOM 804 C CA . ARG A 1 102 ? 27.657 13.231 -1.812 1.00 71.62 102 ARG A CA 1
ATOM 805 C C . ARG A 1 102 ? 28.085 14.668 -1.526 1.00 71.62 102 ARG A C 1
ATOM 807 O O . ARG A 1 102 ? 29.084 14.877 -0.835 1.00 71.62 102 ARG A O 1
ATOM 814 N N . ASP A 1 103 ? 27.327 15.641 -2.028 1.00 72.00 103 ASP A N 1
ATOM 815 C CA . ASP A 1 103 ? 27.618 17.054 -1.783 1.00 72.00 103 ASP A CA 1
ATOM 816 C C . ASP A 1 103 ? 27.768 17.318 -0.275 1.00 72.00 103 ASP A C 1
ATOM 818 O O . ASP A 1 103 ? 26.940 16.894 0.536 1.00 72.00 103 ASP A O 1
ATOM 822 N N . ALA A 1 104 ? 28.863 17.991 0.088 1.00 68.88 104 ALA A N 1
ATOM 823 C CA . ALA A 1 104 ? 29.249 18.356 1.454 1.00 68.88 104 ALA A CA 1
ATOM 824 C C . ALA A 1 104 ? 29.632 17.210 2.426 1.00 68.88 104 ALA A C 1
ATOM 826 O O . ALA A 1 104 ? 29.714 17.452 3.632 1.00 68.88 104 ALA A O 1
ATOM 827 N N . GLN A 1 105 ? 29.924 15.985 1.958 1.00 72.31 105 GLN A N 1
ATOM 828 C CA . GLN A 1 105 ? 30.418 14.894 2.821 1.00 72.31 105 GLN A CA 1
ATOM 829 C C . GLN A 1 105 ? 31.645 14.177 2.228 1.00 72.31 105 GLN A C 1
ATOM 831 O O . GLN A 1 105 ? 31.530 13.416 1.274 1.00 72.31 105 GLN A O 1
ATOM 836 N N . HIS A 1 106 ? 32.825 14.357 2.838 1.00 73.06 106 HIS A N 1
ATOM 837 C CA . HIS A 1 106 ? 34.093 13.809 2.320 1.00 73.06 106 HIS A CA 1
ATOM 838 C C . HIS A 1 106 ? 34.228 12.277 2.392 1.00 73.06 106 HIS A C 1
ATOM 840 O O . HIS A 1 106 ? 34.993 11.707 1.621 1.00 73.06 106 HIS A O 1
ATOM 846 N N . ASN A 1 107 ? 33.483 11.602 3.275 1.00 80.62 107 ASN A N 1
ATOM 847 C CA . ASN A 1 107 ? 33.623 10.155 3.509 1.00 80.62 107 ASN A CA 1
ATOM 848 C C . ASN A 1 107 ? 32.396 9.333 3.081 1.00 80.62 107 ASN A C 1
ATOM 850 O O . ASN A 1 107 ? 32.317 8.150 3.406 1.00 80.62 107 ASN A O 1
ATOM 854 N N . ILE A 1 108 ? 31.414 9.938 2.404 1.00 70.56 108 ILE A N 1
ATOM 855 C CA . ILE A 1 108 ? 30.156 9.261 2.067 1.00 70.56 108 ILE A CA 1
ATOM 856 C C . ILE A 1 108 ? 29.972 9.237 0.552 1.00 70.56 108 ILE A C 1
ATOM 858 O O . ILE A 1 108 ? 29.857 10.270 -0.108 1.00 70.56 108 ILE A O 1
ATOM 862 N N . LEU A 1 109 ? 29.904 8.022 0.013 1.00 77.69 109 LEU A N 1
ATOM 863 C CA . LEU A 1 109 ? 29.540 7.758 -1.371 1.00 77.69 109 LEU A CA 1
ATOM 864 C C . LEU A 1 109 ? 28.049 7.429 -1.440 1.00 77.69 109 LEU A C 1
ATOM 866 O O . LEU A 1 109 ? 27.544 6.631 -0.652 1.00 77.69 109 LEU A O 1
ATOM 870 N N . SER A 1 110 ? 27.345 8.049 -2.383 1.00 76.56 110 SER A N 1
ATOM 871 C CA . SER A 1 110 ? 25.944 7.748 -2.678 1.00 76.56 110 SER A CA 1
ATOM 872 C C . SER A 1 110 ? 25.845 6.931 -3.957 1.00 76.56 110 SER A C 1
ATOM 874 O O . SER A 1 110 ? 26.521 7.215 -4.948 1.00 76.56 110 SER A O 1
ATOM 876 N N . VAL A 1 111 ? 24.988 5.920 -3.924 1.00 78.56 111 VAL A N 1
ATOM 877 C CA . VAL A 1 111 ? 24.687 5.043 -5.051 1.00 78.56 111 VAL A CA 1
ATOM 878 C C . VAL A 1 111 ? 23.182 5.090 -5.264 1.00 78.56 111 VAL A C 1
ATOM 880 O O . VAL A 1 111 ? 22.420 4.852 -4.328 1.00 78.56 111 VAL A O 1
ATOM 883 N N . TYR A 1 112 ? 22.759 5.426 -6.479 1.00 73.44 112 TYR A N 1
ATOM 884 C CA . TYR A 1 112 ? 21.349 5.453 -6.842 1.00 73.44 112 TYR A CA 1
ATOM 885 C C . TYR A 1 112 ? 20.962 4.119 -7.469 1.00 73.44 112 TYR A C 1
ATOM 887 O O . TYR A 1 112 ? 21.699 3.567 -8.286 1.00 73.44 112 TYR A O 1
ATOM 895 N N . LEU A 1 113 ? 19.804 3.611 -7.063 1.00 78.75 113 LEU A N 1
ATOM 896 C CA . LEU A 1 113 ? 19.207 2.396 -7.589 1.00 78.75 113 LEU A CA 1
ATOM 897 C C . LEU A 1 113 ? 17.965 2.790 -8.382 1.00 78.75 113 LEU A C 1
ATOM 899 O O . LEU A 1 113 ? 17.025 3.323 -7.793 1.00 78.75 113 LEU A O 1
ATOM 903 N N . ASP A 1 114 ? 17.968 2.537 -9.688 1.00 67.00 114 ASP A N 1
ATOM 904 C CA . ASP A 1 114 ? 16.795 2.785 -10.527 1.00 67.00 114 ASP A CA 1
ATOM 905 C C . ASP A 1 114 ? 15.942 1.515 -10.673 1.00 67.00 114 ASP A C 1
ATOM 907 O O . ASP A 1 114 ? 16.469 0.418 -10.885 1.00 67.00 114 ASP A O 1
ATOM 911 N N . LEU A 1 115 ? 14.622 1.661 -10.549 1.00 73.31 115 LEU A N 1
ATOM 912 C CA . LEU A 1 115 ? 13.635 0.593 -10.693 1.00 73.31 115 LEU A CA 1
ATOM 913 C C . LEU A 1 115 ? 12.530 1.064 -11.634 1.00 73.31 115 LEU A C 1
ATOM 915 O O . LEU A 1 115 ? 11.742 1.945 -11.296 1.00 73.31 115 LEU A O 1
ATOM 919 N N . SER A 1 116 ? 12.404 0.395 -12.778 1.00 73.38 116 SER A N 1
ATOM 920 C CA . SER A 1 116 ? 11.244 0.559 -13.653 1.00 73.38 116 SER A CA 1
ATOM 921 C C . SER A 1 116 ? 10.306 -0.637 -13.524 1.00 73.38 116 SER A C 1
ATOM 923 O O . SER A 1 116 ? 10.694 -1.784 -13.757 1.00 73.38 116 SER A O 1
ATOM 925 N N . TYR A 1 117 ? 9.052 -0.360 -13.186 1.00 72.88 117 TYR A N 1
ATOM 926 C CA . TYR A 1 117 ? 7.982 -1.348 -13.116 1.00 72.88 117 TYR A CA 1
ATOM 927 C C . TYR A 1 117 ? 6.836 -0.960 -14.052 1.00 72.88 117 TYR A C 1
ATOM 929 O O . TYR A 1 117 ? 6.669 0.199 -14.428 1.00 72.88 117 TYR A O 1
ATOM 937 N N . THR A 1 118 ? 6.050 -1.945 -14.461 1.00 75.94 118 THR A N 1
ATOM 938 C CA . THR A 1 118 ? 4.842 -1.774 -15.268 1.00 75.94 118 THR A CA 1
ATOM 939 C C . THR A 1 118 ? 3.725 -2.580 -14.630 1.00 75.94 118 THR A C 1
ATOM 941 O O . THR A 1 118 ? 3.947 -3.691 -14.152 1.00 75.94 118 THR A O 1
ATOM 944 N N . TYR A 1 119 ? 2.523 -2.017 -14.607 1.00 77.62 119 TYR A N 1
ATOM 945 C CA . TYR A 1 119 ? 1.329 -2.708 -14.143 1.00 77.62 119 TYR A CA 1
ATOM 946 C C . TYR A 1 119 ? 0.463 -3.080 -15.346 1.00 77.62 119 TYR A C 1
ATOM 948 O O . TYR A 1 119 ? 0.306 -2.298 -16.283 1.00 77.62 119 TYR A O 1
ATOM 956 N N . HIS A 1 120 ? -0.084 -4.288 -15.325 1.00 76.75 120 HIS A N 1
ATOM 957 C CA . HIS A 1 120 ? -1.039 -4.765 -16.310 1.00 76.75 120 HIS A CA 1
ATOM 958 C C . HIS A 1 120 ? -2.341 -5.104 -15.591 1.00 76.75 120 HIS A C 1
ATOM 960 O O . HIS A 1 120 ? -2.370 -5.963 -14.709 1.00 76.75 120 HIS A O 1
ATOM 966 N N . VAL A 1 121 ? -3.414 -4.410 -15.969 1.00 74.38 121 VAL A N 1
ATOM 967 C CA . VAL A 1 121 ? -4.759 -4.669 -15.456 1.00 74.38 121 VAL A CA 1
ATOM 968 C C . VAL A 1 121 ? -5.492 -5.529 -16.473 1.00 74.38 121 VAL A C 1
ATOM 970 O O . VAL A 1 121 ? -5.715 -5.108 -17.608 1.00 74.38 121 VAL A O 1
ATOM 973 N N . ARG A 1 122 ? -5.866 -6.747 -16.081 1.00 68.00 122 ARG A N 1
ATOM 974 C CA . ARG A 1 122 ? -6.693 -7.617 -16.922 1.00 68.00 122 ARG A CA 1
ATOM 975 C C . ARG A 1 122 ? -8.143 -7.161 -16.805 1.00 68.00 122 ARG A C 1
ATOM 977 O O . ARG A 1 122 ? -8.772 -7.370 -15.774 1.00 68.00 122 ARG A O 1
ATOM 984 N N . ILE A 1 123 ? -8.665 -6.536 -17.855 1.00 61.25 123 ILE A N 1
ATOM 985 C CA . ILE A 1 123 ? -10.091 -6.217 -17.950 1.00 61.25 123 ILE A CA 1
ATOM 986 C C . ILE A 1 123 ? -10.809 -7.502 -18.370 1.00 61.25 123 ILE A C 1
ATOM 988 O O . ILE A 1 123 ? -10.563 -8.026 -19.458 1.00 61.25 123 ILE A O 1
ATOM 992 N N . GLY A 1 124 ? -11.649 -8.042 -17.486 1.00 55.38 124 GLY A N 1
ATOM 993 C CA . GLY A 1 124 ? -12.569 -9.118 -17.842 1.00 55.38 124 GLY A CA 1
ATOM 994 C C . GLY A 1 124 ? -13.561 -8.597 -18.879 1.00 55.38 124 GLY A C 1
ATOM 995 O O . GLY A 1 124 ? -14.213 -7.579 -18.651 1.00 55.38 124 GLY A O 1
ATOM 996 N N . ASN A 1 125 ? -13.651 -9.259 -20.032 1.00 45.47 125 ASN A N 1
ATOM 997 C CA . ASN A 1 125 ? -14.766 -9.026 -20.943 1.00 45.47 125 ASN A CA 1
ATOM 998 C C . ASN A 1 125 ? -16.005 -9.645 -20.293 1.00 45.47 125 ASN A C 1
ATOM 1000 O O . ASN A 1 125 ? -16.023 -10.858 -20.076 1.00 45.47 125 ASN A O 1
ATOM 1004 N N . VAL A 1 126 ? -16.984 -8.802 -19.964 1.00 42.62 126 VAL A N 1
ATOM 1005 C CA . VAL A 1 126 ? -18.338 -9.233 -19.588 1.00 42.62 126 VAL A CA 1
ATOM 1006 C C . VAL A 1 126 ? -19.012 -9.880 -20.792 1.00 42.62 126 VAL A C 1
ATOM 1008 O O . VAL A 1 126 ? -18.874 -9.318 -21.904 1.00 42.62 126 VAL A O 1
#

Solvent-accessible surface area (backbone atoms only — not comparable to full-atom values): 8057 Å² total; per-residue (Å²): 132,89,77,86,68,85,73,74,78,90,77,60,66,86,46,36,38,33,41,24,14,66,67,60,52,51,50,51,47,54,50,58,74,66,51,82,60,90,77,70,74,67,77,72,77,52,64,92,51,48,66,56,98,86,27,49,50,42,78,38,78,77,44,58,56,62,39,74,87,84,60,34,63,80,42,79,46,80,45,57,50,88,36,52,46,78,43,71,40,83,93,40,67,60,51,67,46,76,75,38,78,37,91,98,40,97,89,45,72,44,66,54,73,46,78,48,70,49,76,47,74,63,78,79,83,128

Sequence (126 aa):
PIIPRKVDNPTNMHNFRFFTNAAIRRNINGLLRKSDDRIGSDLAKYSGVPFYQGIPVLYVQALNTADTDTYGTDPLFGINMDYLDVYVSKANNFVVSPPKPRDAQHNILSVYLDLSYTYHVRIGNV

=== Feature glossary ===
Legend for the data blocks above and below:

— What the protein is —

The amino-acid sequence is the protein's primary structure: the linear order of residues from the N-terminus to the C-terminus, written in one-letter code. Everything else here — the 3D coordinates, the secondary structure, the domain annotations — is ultimately a consequence of this string.

Database cross-references. InterPro integrates a dozen domain/family signature databases into unified entries with residue-range hits. GO terms attach function/process/location labels with evidence codes. CATH codes position the fold in a four-level structural taxonomy. Organism is the NCBI-taxonomy species name.

— Where its atoms are —

The mmCIF block holds the 3D Cartesian coordinates of each backbone atom (N, Cα, C, O) in ångströms. mmCIF is the PDB's canonical archive format — a tagged-loop text representation of the atomic model.

The six renders are orthographic views along the three Cartesian axes in both directions. Representation (cartoon, sticks, or surface) and color scheme (sequence-rainbow or by-chain) vary across proteins so the training set covers all the common visualization conventions.

— Local backbone conformation —

Secondary structure is the local, repeating backbone conformation. DSSP classifies it into eight states by reading the hydrogen-bond network: three helix types (H, G, I), two β types (E, B), two non-regular types (T, S), and unstructured coil (-).

SS3 is a coarse helix/strand/coil call (letters a/b/c) made by the P-SEA algorithm from inter-Cα distances and dihedrals. It is less detailed than DSSP but needs only Cα positi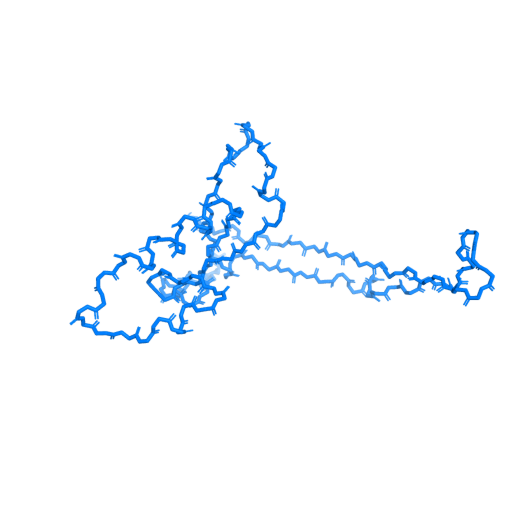ons.

Backbone dihedral angles. Every residue except chain termini has a φ (preceding-C → N → Cα → C) and a ψ (N → Cα → C → next-N). They are reported in degrees following the IUPAC sign convention. Secondary structure is essentially a statement about which (φ, ψ) basin each residue occupies.

— Global shape and packing —

The geometric summary reports three shape descriptors. Rg (radius of gyration) measures how spread out the Cα atoms are about their centre of mass; compact globular proteins have small Rg, elongated or unfolded ones large. Cα contacts (<8 Å, |i−j|>4) count long-range residue pairs in spatial proximity — high for tightly packed folds, near zero for rods or random coil. The bounding-box extents give the protein's footprint along x, y, z in Å.

Solvent accessibility: the surface area of each residue that a 1.4 Å water probe can touch, in Å². When only backbone atoms are present the absolute values are lower than full-atom SASA (side chains contribute most of the area) and are flagged as backbone-only.

Plot images: a contact map (which residues are close in 3D, as an N×N binary image), a Ramachandran scatter (backbone torsion angles, revealing secondary-structure composition at a glance), and — for AlphaFold structures — a PAE heatmap (pairwise prediction confidence).

— Structural neighborhood —

Foldseek's 3Di representation compresses backbone geometry into a per-residue letter drawn from a learned twenty-state alphabet. It captures the tertiary interaction pattern around each residue — which residues are packed against it in space, regardless of where they are in sequence.

Structural nearest neighbors (via Foldseek easy-search vs the PDB). Reported per hit: target PDB id, E-value, and alignment TM-score. A TM-score above ~0.5 is the conventional threshold for 'same fold'.

— Confidence and disorder —

pLDDT (predicted Local Distance Difference Test) is AlphaFold's per-residue confidence score, ranging from 0 to 100. Values above 90 indicate high confidence (typically well-packed cores); 70–90 is confident; 50–70 low confidence; below 50 usually means the region is disordered or the prediction is unreliable there. AlphaFold stores pLDDT in the mmCIF B-factor column.

For experimental (PDB) structures, the B-factor (temperature factor) quantifies the positional spread of each atom in the crystal — a combination of thermal vibration and static disorder — in units of Å². High B-factors mark flexible loops or poorly resolved regions; low B-factors mark the rigid, well-ordered core.

Predicted Aligned Error (PAE) is an AlphaFold confidence matrix: entry (i, j) is the expected error in the position of residue j, in ångströms, when the prediction is superimposed on the true structure at residue i. Low PAE within a block of residues means that block is internally rigid and well-predicted; high PAE between two blocks means their relative placement is uncertain even if each block individually is confident.